Protein AF-A0A2V5ZR62-F1 (afdb_monomer_lite)

pLDDT: mean 76.27, std 20.32, range [38.0, 97.38]

Secondary structure (DSSP, 8-state):
------------------THHHHHHHHHHHHTTS-TTTT-EEEEEEEEE-HHHHHHHHHHHHHH-SS-EEEEEEESS------TT--GGG-

Radius of gyration: 32.67 Å; chains: 1; bounding box: 94×24×81 Å

Structure (mmCIF, N/CA/C/O backbone):
data_AF-A0A2V5ZR62-F1
#
_entry.id   AF-A0A2V5ZR62-F1
#
loop_
_atom_site.group_PDB
_atom_site.id
_atom_site.type_symbol
_atom_site.label_atom_id
_atom_site.label_alt_id
_atom_site.label_comp_id
_atom_site.label_asym_id
_atom_site.label_entity_id
_atom_site.label_seq_id
_atom_site.pdbx_PDB_ins_code
_atom_site.Cartn_x
_atom_site.Cartn_y
_atom_site.Cartn_z
_atom_site.occupancy
_atom_site.B_iso_or_equiv
_atom_site.auth_seq_id
_atom_site.auth_comp_id
_atom_site.auth_asym_id
_atom_site.auth_atom_id
_atom_site.pdbx_PDB_model_num
ATOM 1 N N . MET A 1 1 ? 80.870 8.922 -57.154 1.00 38.00 1 MET A N 1
ATOM 2 C CA . MET A 1 1 ? 80.420 9.039 -55.753 1.00 38.00 1 MET A CA 1
ATOM 3 C C . MET A 1 1 ? 78.941 9.363 -55.772 1.00 38.00 1 MET A C 1
ATOM 5 O O . MET A 1 1 ? 78.574 10.427 -56.249 1.00 38.00 1 MET A O 1
ATOM 9 N N . SER A 1 2 ? 78.134 8.382 -55.373 1.00 43.59 2 SER A N 1
ATOM 10 C CA . SER A 1 2 ? 76.687 8.465 -55.170 1.00 43.59 2 SER A CA 1
ATOM 11 C C . SER A 1 2 ? 76.355 9.287 -53.925 1.00 43.59 2 SER A C 1
ATOM 13 O O . SER A 1 2 ? 77.106 9.225 -52.955 1.00 43.59 2 SER A O 1
ATOM 15 N N . SER A 1 3 ? 75.208 9.964 -53.924 1.00 46.34 3 SER A N 1
ATOM 16 C CA . SER A 1 3 ? 74.419 10.194 -52.706 1.00 46.34 3 SER A CA 1
ATOM 17 C C . SER A 1 3 ? 72.967 10.509 -53.086 1.00 46.34 3 SER A C 1
ATOM 19 O O . SER A 1 3 ? 72.596 11.645 -53.364 1.00 46.34 3 SER A O 1
ATOM 21 N N . GLU A 1 4 ? 72.247 9.410 -53.267 1.00 48.72 4 GLU A N 1
ATOM 22 C CA . GLU A 1 4 ? 70.859 9.091 -52.916 1.00 48.72 4 GLU A CA 1
ATOM 23 C C . GLU A 1 4 ? 69.884 10.222 -52.528 1.00 48.72 4 GLU A C 1
ATOM 25 O O . GLU A 1 4 ? 70.077 10.995 -51.593 1.00 48.72 4 GLU A O 1
ATOM 30 N N . VAL A 1 5 ? 68.782 10.213 -53.284 1.00 53.34 5 VAL A N 1
ATOM 31 C CA . VAL A 1 5 ? 67.448 10.746 -52.992 1.00 53.34 5 VAL A CA 1
ATOM 32 C C . VAL A 1 5 ? 66.881 10.088 -51.738 1.00 53.34 5 VAL A C 1
ATOM 34 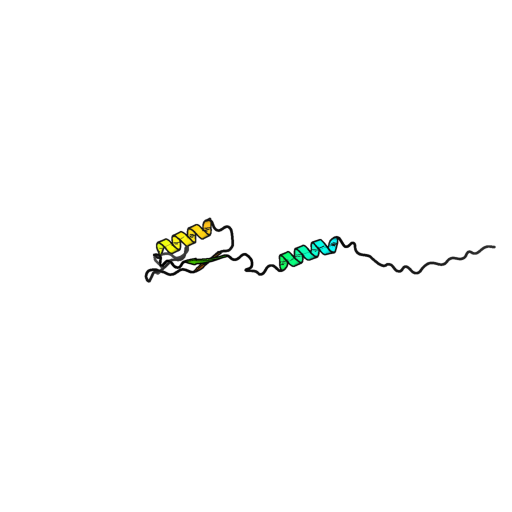O O . VAL A 1 5 ? 66.803 8.869 -51.697 1.00 53.34 5 VAL A O 1
ATOM 37 N N . GLU A 1 6 ? 66.359 10.880 -50.802 1.00 44.56 6 GLU A N 1
ATOM 38 C CA . GLU A 1 6 ? 65.442 10.406 -49.760 1.00 44.56 6 GLU A CA 1
ATOM 39 C C . GLU A 1 6 ? 64.354 11.473 -49.536 1.00 44.56 6 GLU A C 1
ATOM 41 O O . GLU A 1 6 ? 64.619 12.606 -49.133 1.00 44.56 6 GLU A O 1
ATOM 46 N N . THR A 1 7 ? 63.112 11.098 -49.844 1.00 47.97 7 THR A N 1
ATOM 47 C CA . THR A 1 7 ? 61.876 11.791 -49.447 1.00 47.97 7 THR A CA 1
ATOM 48 C C . THR A 1 7 ? 61.200 10.936 -48.381 1.00 47.97 7 THR A C 1
ATOM 50 O O . THR A 1 7 ? 61.214 9.713 -48.504 1.00 47.97 7 THR A O 1
ATOM 53 N N . PRO A 1 8 ? 60.599 11.535 -47.344 1.00 46.53 8 PRO A N 1
ATOM 54 C CA . PRO A 1 8 ? 59.362 10.951 -46.805 1.00 46.53 8 PRO A CA 1
ATOM 55 C C . PRO A 1 8 ? 58.324 12.038 -46.457 1.00 46.53 8 PRO A C 1
ATOM 57 O O . PRO A 1 8 ? 58.592 12.945 -45.676 1.00 46.53 8 PRO A O 1
ATOM 60 N N . LEU A 1 9 ? 57.186 12.080 -47.157 1.00 39.72 9 LEU A N 1
ATOM 61 C CA . LEU A 1 9 ? 55.936 11.347 -46.870 1.00 39.72 9 LEU A CA 1
ATOM 62 C C . LEU A 1 9 ? 55.059 12.056 -45.821 1.00 39.72 9 LEU A C 1
ATOM 64 O O . LEU A 1 9 ? 55.212 11.874 -44.615 1.00 39.72 9 LEU A O 1
ATOM 68 N N . GLU A 1 10 ? 54.087 12.829 -46.321 1.00 48.00 10 GLU A N 1
ATOM 69 C CA . GLU A 1 10 ? 52.893 13.233 -45.577 1.00 48.00 10 GLU A CA 1
ATOM 70 C C . GLU A 1 10 ? 52.152 11.987 -45.076 1.00 48.00 10 GLU A C 1
ATOM 72 O O . GLU A 1 10 ? 51.658 11.178 -45.863 1.00 48.00 10 GLU A O 1
ATOM 77 N N . ILE A 1 11 ? 52.030 11.840 -43.758 1.00 45.34 11 ILE A N 1
ATOM 78 C CA . ILE A 1 11 ? 51.158 10.832 -43.156 1.00 45.34 11 ILE A CA 1
ATOM 79 C C . ILE A 1 11 ? 49.870 11.534 -42.726 1.00 45.34 11 ILE A C 1
ATOM 81 O O . ILE A 1 11 ? 49.736 12.023 -41.605 1.00 45.34 11 ILE A O 1
ATOM 85 N N . SER A 1 12 ? 48.896 11.553 -43.638 1.00 50.31 12 SER A N 1
ATOM 86 C CA . SER A 1 12 ? 47.484 11.741 -43.301 1.00 50.31 12 SER A CA 1
ATOM 87 C C . SER A 1 12 ? 46.994 10.489 -42.570 1.00 50.31 12 SER A C 1
ATOM 89 O O . SER A 1 12 ? 46.504 9.529 -43.166 1.00 50.31 12 SER A O 1
ATOM 91 N N . ALA A 1 13 ? 47.182 10.459 -41.251 1.00 42.41 13 ALA A N 1
ATOM 92 C CA . ALA A 1 13 ? 46.631 9.413 -40.400 1.00 42.41 13 ALA A CA 1
ATOM 93 C C . ALA A 1 13 ? 45.140 9.688 -40.151 1.00 42.41 13 ALA A C 1
ATOM 95 O O . ALA A 1 13 ? 44.740 10.163 -39.088 1.00 42.41 13 ALA A O 1
ATOM 96 N N . SER A 1 14 ? 44.302 9.362 -41.137 1.00 48.75 14 SER A N 1
ATOM 97 C CA . SER A 1 14 ? 42.864 9.193 -40.925 1.00 48.75 14 SER A CA 1
ATOM 98 C C . SER A 1 14 ? 42.646 7.967 -40.034 1.00 48.75 14 SER A C 1
ATOM 100 O O . SER A 1 14 ? 42.552 6.828 -40.497 1.00 48.75 14 SER A O 1
ATOM 102 N N . ARG A 1 15 ? 42.630 8.184 -38.715 1.00 47.56 15 ARG A N 1
ATOM 103 C CA . ARG A 1 15 ? 42.288 7.158 -37.726 1.00 47.56 15 ARG A CA 1
ATOM 104 C C . ARG A 1 15 ? 40.785 6.887 -37.821 1.00 47.56 15 ARG A C 1
ATOM 106 O O . ARG A 1 15 ? 39.988 7.449 -37.079 1.00 47.56 15 ARG A O 1
ATOM 113 N N . THR A 1 16 ? 40.408 6.017 -38.755 1.00 52.38 16 THR A N 1
ATOM 114 C CA . THR A 1 16 ? 39.064 5.437 -38.815 1.00 52.38 16 THR A CA 1
ATOM 115 C C . THR A 1 16 ? 38.895 4.532 -37.599 1.00 52.38 16 THR A C 1
ATOM 117 O O . THR A 1 16 ? 39.437 3.430 -37.541 1.00 52.38 16 THR A O 1
ATOM 120 N N . ILE A 1 17 ? 38.191 5.033 -36.587 1.00 56.03 17 ILE A N 1
ATOM 121 C CA . ILE A 1 17 ? 37.775 4.245 -35.427 1.00 56.03 17 ILE A CA 1
ATOM 122 C C . ILE A 1 17 ? 36.780 3.176 -35.924 1.00 56.03 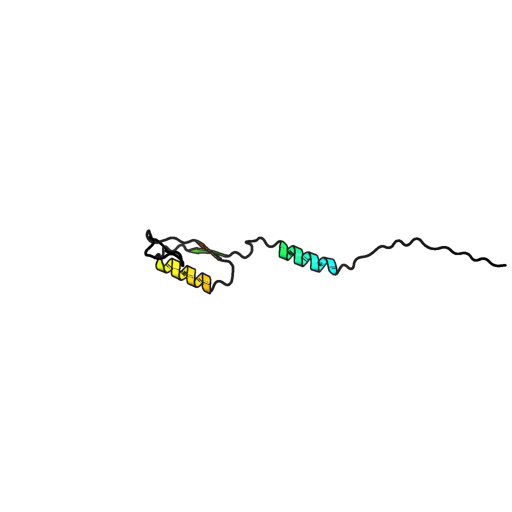17 ILE A C 1
ATOM 124 O O . ILE A 1 17 ? 35.858 3.511 -36.673 1.00 56.03 17 ILE A O 1
ATOM 128 N N . PRO A 1 18 ? 36.936 1.888 -35.560 1.00 47.56 18 PRO A N 1
ATOM 129 C CA . PRO A 1 18 ? 35.980 0.857 -35.937 1.00 47.56 18 PRO A CA 1
ATOM 130 C C . PRO A 1 18 ? 34.611 1.126 -35.299 1.00 47.56 18 PRO A C 1
ATOM 132 O O . PRO A 1 18 ? 34.483 1.172 -34.076 1.00 47.56 18 PRO A O 1
ATOM 135 N N . ARG A 1 19 ? 33.580 1.199 -36.148 1.00 56.00 19 ARG A N 1
ATOM 136 C CA . ARG A 1 19 ? 32.136 1.397 -35.875 1.00 56.00 19 ARG A CA 1
ATOM 137 C C . ARG A 1 19 ? 31.499 0.431 -34.852 1.00 56.00 19 ARG A C 1
ATOM 139 O O . ARG A 1 19 ? 30.306 0.509 -34.588 1.00 56.00 19 ARG A O 1
ATOM 146 N N . PHE A 1 20 ? 32.274 -0.518 -34.330 1.00 51.28 20 PHE A N 1
ATOM 147 C CA . PHE A 1 20 ? 31.855 -1.549 -33.379 1.00 51.28 20 PHE A CA 1
ATOM 148 C C . PHE A 1 20 ? 31.783 -1.026 -31.931 1.00 51.28 20 PHE A C 1
ATOM 150 O O . PHE A 1 20 ? 30.969 -1.502 -31.146 1.00 51.28 20 PHE A O 1
ATOM 157 N N . LEU A 1 21 ? 32.589 -0.017 -31.575 1.00 53.59 21 LEU A N 1
ATOM 158 C CA . LEU A 1 21 ? 32.569 0.592 -30.234 1.00 53.59 21 LEU A CA 1
ATOM 159 C C . LEU A 1 21 ? 31.402 1.572 -30.031 1.00 53.59 21 LEU A C 1
ATOM 161 O O . LEU A 1 21 ? 30.956 1.761 -28.900 1.00 53.59 21 LEU A O 1
ATOM 165 N N . ASP A 1 22 ? 30.869 2.141 -31.113 1.00 53.09 22 ASP A N 1
ATOM 166 C CA . ASP A 1 22 ? 29.768 3.107 -31.046 1.00 53.09 22 ASP A CA 1
ATOM 167 C C . ASP A 1 22 ? 28.467 2.448 -30.572 1.00 53.09 22 ASP A C 1
ATOM 169 O O . ASP A 1 22 ? 27.696 3.047 -29.827 1.00 53.09 22 ASP A O 1
ATOM 173 N N . THR A 1 23 ? 28.229 1.189 -30.950 1.00 54.12 23 THR A N 1
ATOM 174 C CA . THR A 1 23 ? 26.987 0.471 -30.624 1.00 54.12 23 THR A CA 1
ATOM 175 C C . THR A 1 23 ? 26.893 0.148 -29.132 1.00 54.12 23 THR A C 1
ATOM 177 O O . THR A 1 23 ? 25.872 0.419 -28.505 1.00 54.12 23 THR A O 1
ATOM 180 N N . ALA A 1 24 ? 27.988 -0.332 -28.532 1.00 55.03 24 ALA A N 1
ATOM 181 C CA . ALA A 1 24 ? 28.040 -0.677 -27.109 1.00 55.03 24 ALA A CA 1
ATOM 182 C C . ALA A 1 24 ? 27.912 0.552 -26.188 1.00 55.03 24 ALA A C 1
ATOM 184 O O . ALA A 1 24 ? 27.343 0.466 -25.096 1.00 55.03 24 ALA A O 1
ATOM 185 N N . TRP A 1 25 ? 28.421 1.709 -26.625 1.00 54.31 25 TRP A N 1
ATOM 186 C CA . TRP A 1 25 ? 28.268 2.964 -25.889 1.00 54.31 25 TRP A CA 1
ATOM 187 C C . TRP A 1 25 ? 26.830 3.484 -25.969 1.00 54.31 25 TRP A C 1
ATOM 189 O O . TRP A 1 25 ? 26.278 3.933 -24.961 1.00 54.31 25 TRP A O 1
ATOM 199 N N . ASN A 1 26 ? 26.201 3.347 -27.139 1.00 57.25 26 ASN A N 1
ATOM 200 C CA . ASN A 1 26 ? 24.814 3.742 -27.354 1.00 57.25 26 ASN A CA 1
ATOM 201 C C . ASN A 1 26 ? 23.838 2.869 -26.548 1.00 57.25 26 ASN A C 1
ATOM 203 O O . ASN A 1 26 ? 22.880 3.392 -25.989 1.00 57.25 26 ASN A O 1
ATOM 207 N N . ASP A 1 27 ? 24.102 1.569 -26.401 1.00 60.25 27 ASP A N 1
ATOM 208 C CA . ASP A 1 27 ? 23.263 0.677 -25.589 1.00 60.25 27 ASP A CA 1
ATOM 209 C C . ASP A 1 27 ? 23.361 0.982 -24.088 1.00 60.25 27 ASP A C 1
ATOM 211 O O . ASP A 1 27 ? 22.335 1.054 -23.410 1.00 60.25 27 ASP A O 1
ATOM 215 N N . LYS A 1 28 ? 24.561 1.275 -23.559 1.00 58.28 28 LYS A N 1
ATOM 216 C CA . LYS A 1 28 ? 24.703 1.766 -22.174 1.00 58.28 28 LYS A CA 1
ATOM 217 C C . LYS A 1 28 ? 24.021 3.118 -21.964 1.00 58.28 28 LYS A C 1
ATOM 219 O O . LYS A 1 28 ? 23.387 3.315 -20.931 1.00 58.28 28 LYS A O 1
ATOM 224 N N . ALA A 1 29 ? 24.132 4.034 -22.925 1.00 57.94 29 ALA A N 1
ATOM 225 C CA . ALA A 1 29 ? 23.490 5.345 -22.854 1.00 57.94 29 ALA A CA 1
ATOM 226 C C . ALA A 1 29 ? 21.955 5.238 -22.903 1.00 57.94 29 ALA A C 1
ATOM 228 O O . ALA A 1 29 ? 21.277 5.926 -22.143 1.00 57.94 29 ALA A O 1
ATOM 229 N N . ARG A 1 30 ? 21.411 4.327 -23.723 1.00 55.91 30 ARG A N 1
ATOM 230 C CA . ARG A 1 30 ? 19.971 4.022 -23.813 1.00 55.91 30 ARG A CA 1
ATOM 231 C C . ARG A 1 30 ? 19.442 3.300 -22.574 1.00 55.91 30 ARG A C 1
ATOM 233 O O . ARG A 1 30 ? 18.335 3.593 -22.134 1.00 55.91 30 ARG A O 1
ATOM 240 N N . GLN A 1 31 ? 20.239 2.421 -21.963 1.00 57.16 31 GLN A N 1
ATOM 241 C CA . GLN A 1 31 ? 19.929 1.843 -20.651 1.00 57.16 31 GLN A CA 1
ATOM 242 C C . GLN A 1 31 ? 19.937 2.924 -19.551 1.00 57.16 31 GLN A C 1
ATOM 244 O O . GLN A 1 31 ? 19.093 2.892 -18.660 1.00 57.16 31 GLN A O 1
ATOM 249 N N . ALA A 1 32 ? 20.836 3.911 -19.650 1.00 59.50 32 ALA A N 1
ATOM 250 C CA . ALA A 1 32 ? 20.934 5.052 -18.735 1.00 59.50 32 ALA A CA 1
ATOM 251 C C . ALA A 1 32 ? 19.844 6.128 -18.935 1.00 59.50 32 ALA A C 1
ATOM 253 O O . ALA A 1 32 ? 19.729 7.025 -18.105 1.00 59.50 32 ALA A O 1
ATOM 254 N N . THR A 1 33 ? 19.031 6.045 -19.999 1.00 64.44 33 THR A N 1
ATOM 255 C CA . THR A 1 33 ? 17.910 6.971 -20.280 1.00 64.44 33 THR A CA 1
ATOM 256 C C . THR A 1 33 ? 16.531 6.340 -20.107 1.00 64.44 33 THR A C 1
ATOM 258 O O . THR A 1 33 ? 15.533 6.897 -20.569 1.00 64.44 33 THR A O 1
ATOM 261 N N . ARG A 1 34 ? 16.414 5.200 -19.416 1.00 68.12 34 ARG A N 1
ATOM 262 C CA . ARG A 1 34 ? 15.085 4.807 -18.938 1.00 68.12 34 ARG A CA 1
ATOM 263 C C . ARG A 1 34 ? 14.622 5.830 -17.907 1.00 68.12 34 ARG A C 1
ATOM 265 O O . ARG A 1 34 ? 15.335 6.119 -16.950 1.00 68.12 34 ARG A O 1
ATOM 272 N N . SER A 1 35 ? 13.432 6.391 -18.128 1.00 82.75 35 SER A N 1
ATOM 273 C CA . SER A 1 35 ? 12.747 7.185 -17.107 1.00 82.75 35 SER A CA 1
ATOM 274 C C . SER A 1 35 ? 12.714 6.374 -15.813 1.00 82.75 35 SER A C 1
ATOM 276 O O . SER A 1 35 ? 12.393 5.187 -15.853 1.00 82.75 35 SER A O 1
ATOM 278 N N . LEU A 1 36 ? 13.036 7.005 -14.680 1.00 82.38 36 LEU A N 1
ATOM 279 C CA . LEU A 1 36 ? 13.063 6.367 -13.357 1.00 82.38 36 LEU A CA 1
ATOM 280 C C . LEU A 1 36 ? 11.774 5.580 -13.056 1.00 82.38 36 LEU A C 1
ATOM 282 O O . LEU A 1 36 ? 11.805 4.578 -12.350 1.00 82.38 36 LEU A O 1
ATOM 286 N N . PHE A 1 37 ? 10.654 6.023 -13.627 1.00 86.81 37 PHE A N 1
ATOM 287 C CA . PHE A 1 37 ? 9.328 5.444 -13.433 1.00 86.81 37 PHE A CA 1
ATOM 288 C C . PHE A 1 37 ? 8.803 4.687 -14.660 1.00 86.81 37 PHE A C 1
ATOM 290 O O . PHE A 1 37 ? 7.609 4.423 -14.739 1.00 86.81 37 PHE A O 1
ATOM 297 N N . ALA A 1 38 ? 9.659 4.347 -15.630 1.00 88.12 38 ALA A N 1
ATOM 298 C CA . ALA A 1 38 ? 9.239 3.647 -16.848 1.00 88.12 38 ALA A CA 1
ATOM 299 C C . ALA A 1 38 ? 8.585 2.286 -16.556 1.00 88.12 38 ALA A C 1
ATOM 301 O O . ALA A 1 38 ? 7.637 1.912 -17.237 1.00 88.12 38 ALA A O 1
ATOM 302 N N . ASP A 1 39 ? 9.072 1.589 -15.527 1.00 89.94 39 ASP A N 1
ATOM 303 C CA . ASP A 1 39 ? 8.619 0.249 -15.140 1.00 89.94 39 ASP A CA 1
ATOM 304 C C . ASP A 1 39 ? 7.724 0.278 -13.876 1.00 89.94 39 ASP A C 1
ATOM 306 O O . ASP A 1 39 ? 7.455 -0.757 -13.265 1.00 89.94 39 ASP A O 1
ATOM 310 N N . LEU A 1 40 ? 7.275 1.469 -13.455 1.00 93.56 40 LEU A N 1
ATOM 311 C CA . LEU A 1 40 ? 6.438 1.643 -12.269 1.00 93.56 40 LEU A CA 1
ATOM 312 C C . LEU A 1 40 ? 4.983 1.264 -12.571 1.00 93.56 40 LEU A C 1
ATOM 314 O O . LEU A 1 40 ? 4.303 1.924 -13.356 1.00 93.56 40 LEU A O 1
ATOM 318 N N . THR A 1 41 ? 4.481 0.244 -11.882 1.00 95.12 41 THR A N 1
ATOM 319 C CA . THR A 1 41 ? 3.074 -0.156 -11.951 1.00 95.12 41 THR A CA 1
ATOM 320 C C . THR A 1 41 ? 2.242 0.646 -10.959 1.00 95.12 41 THR A C 1
ATOM 322 O O . THR A 1 41 ? 2.579 0.736 -9.779 1.00 95.12 41 THR A O 1
ATOM 325 N N . ILE A 1 42 ? 1.129 1.208 -11.432 1.00 95.50 42 ILE A N 1
ATOM 326 C CA . ILE A 1 42 ? 0.169 1.935 -10.600 1.00 95.50 42 ILE A CA 1
ATOM 327 C C . ILE A 1 42 ? -1.114 1.113 -10.500 1.00 95.50 42 ILE A C 1
ATOM 329 O O . ILE A 1 42 ? -1.751 0.821 -11.511 1.00 95.50 42 ILE A O 1
ATOM 333 N N . TYR A 1 43 ? -1.501 0.765 -9.276 1.00 94.50 43 TYR A N 1
ATOM 334 C CA . TYR A 1 43 ? -2.733 0.047 -8.978 1.00 94.50 43 TYR A CA 1
ATOM 335 C C . TYR A 1 43 ? -3.693 0.932 -8.175 1.00 94.50 43 TYR A C 1
ATOM 337 O O . TYR A 1 43 ? -3.347 1.450 -7.111 1.00 94.50 43 TYR A O 1
ATOM 345 N N . HIS A 1 44 ? -4.912 1.092 -8.683 1.00 95.94 44 HIS A N 1
ATOM 346 C CA . HIS A 1 44 ? -5.989 1.805 -8.005 1.00 95.94 44 HIS A CA 1
ATOM 347 C C . HIS A 1 44 ? -6.968 0.793 -7.410 1.00 95.94 44 HIS A C 1
ATOM 349 O O . HIS A 1 44 ? -7.651 0.076 -8.139 1.00 95.94 44 HIS A O 1
ATOM 355 N N . ASP A 1 45 ? -7.025 0.731 -6.082 1.00 94.62 45 ASP A N 1
ATOM 356 C CA . ASP A 1 45 ? -8.001 -0.077 -5.362 1.00 94.62 45 ASP A CA 1
ATOM 357 C C . ASP A 1 45 ? -9.236 0.770 -5.043 1.00 94.62 45 ASP A C 1
ATOM 359 O O . ASP A 1 45 ? -9.246 1.597 -4.126 1.00 94.62 45 ASP A O 1
ATOM 363 N N . GLU A 1 46 ? -10.288 0.555 -5.826 1.00 93.50 46 GLU A N 1
ATOM 364 C CA . GLU A 1 46 ? -11.578 1.231 -5.660 1.00 93.50 46 GLU A CA 1
ATOM 365 C C . GLU A 1 46 ? -12.342 0.745 -4.411 1.00 93.50 46 GLU A C 1
ATOM 367 O O . GLU A 1 46 ? -13.293 1.388 -3.947 1.00 93.50 46 GLU A O 1
ATOM 372 N N . GLY A 1 47 ? -11.931 -0.390 -3.835 1.00 92.56 47 GLY A N 1
ATOM 373 C CA . GLY A 1 47 ? -12.527 -0.978 -2.647 1.00 92.56 47 GLY A CA 1
ATOM 374 C C . GLY A 1 47 ? -12.193 -0.202 -1.373 1.00 92.56 47 GLY A C 1
ATOM 375 O O . GLY A 1 47 ? -11.057 0.189 -1.109 1.00 92.56 47 GLY A O 1
ATOM 376 N N . ARG A 1 48 ? -13.202 -0.012 -0.516 1.00 95.44 48 ARG A N 1
ATOM 377 C CA . ARG A 1 48 ? -12.989 0.476 0.853 1.00 95.44 48 ARG A CA 1
ATOM 378 C C . ARG A 1 48 ? -12.812 -0.709 1.790 1.00 95.44 48 ARG A C 1
ATOM 380 O O . ARG A 1 48 ? -13.796 -1.274 2.274 1.00 95.44 48 ARG A O 1
ATOM 387 N N . HIS A 1 49 ? -11.565 -1.052 2.077 1.00 96.75 49 HIS A N 1
ATOM 388 C CA . HIS A 1 49 ? -11.236 -2.187 2.936 1.00 96.75 49 HIS A CA 1
ATOM 389 C C . HIS A 1 49 ? -11.039 -1.775 4.392 1.00 96.75 49 HIS A C 1
ATOM 391 O O . HIS A 1 49 ? -10.827 -0.602 4.719 1.00 96.75 49 HIS A O 1
ATOM 397 N N . SER A 1 50 ? -11.141 -2.745 5.299 1.00 96.88 50 SER A N 1
ATOM 398 C CA . SER A 1 50 ? -10.734 -2.522 6.685 1.00 96.88 50 SER A CA 1
ATOM 399 C C . SER A 1 50 ? -9.223 -2.280 6.770 1.00 96.88 50 SER A C 1
ATOM 401 O O . SER A 1 50 ? -8.465 -2.685 5.891 1.00 96.88 50 SER A O 1
ATOM 403 N N . ALA A 1 51 ? -8.796 -1.665 7.874 1.00 95.50 51 ALA A N 1
ATOM 404 C CA . ALA A 1 51 ? -7.393 -1.481 8.236 1.00 95.50 51 ALA A CA 1
ATOM 405 C C . ALA A 1 51 ? -6.543 -2.740 8.013 1.00 95.50 51 ALA A C 1
ATOM 407 O O . ALA A 1 51 ? -5.560 -2.723 7.281 1.00 95.50 51 ALA A O 1
ATOM 408 N N . ALA A 1 52 ? -6.981 -3.849 8.615 1.00 95.06 52 ALA A N 1
ATOM 409 C CA . ALA A 1 52 ? -6.266 -5.117 8.586 1.00 95.06 52 ALA A CA 1
ATOM 410 C C . ALA A 1 52 ? -6.141 -5.692 7.169 1.00 95.06 52 ALA A C 1
ATOM 412 O O . ALA A 1 52 ? -5.097 -6.227 6.824 1.00 95.06 52 ALA A O 1
ATOM 413 N N . ILE A 1 53 ? -7.178 -5.554 6.335 1.00 96.75 53 ILE A N 1
ATOM 414 C CA . ILE A 1 53 ? -7.130 -6.034 4.949 1.00 96.75 53 ILE A CA 1
ATOM 415 C C . ILE A 1 53 ? -6.170 -5.192 4.110 1.00 96.75 53 ILE A C 1
ATOM 417 O O . ILE A 1 53 ? -5.408 -5.757 3.335 1.00 96.75 53 ILE A O 1
ATOM 421 N N . ASN A 1 54 ? -6.157 -3.867 4.282 1.00 96.00 54 ASN A N 1
ATOM 422 C CA . ASN A 1 54 ? -5.193 -3.025 3.573 1.00 96.00 54 ASN A CA 1
ATOM 423 C C . ASN A 1 54 ? -3.752 -3.404 3.923 1.00 96.00 54 ASN A C 1
ATOM 425 O O . ASN A 1 54 ? -2.969 -3.615 3.004 1.00 96.00 54 ASN A O 1
ATOM 429 N N . MET A 1 55 ? -3.459 -3.606 5.213 1.00 95.25 55 MET A N 1
ATOM 430 C CA . MET A 1 55 ? -2.147 -4.083 5.661 1.00 95.25 55 MET A CA 1
ATOM 431 C C . MET A 1 55 ? -1.804 -5.468 5.099 1.00 95.25 55 MET A C 1
ATOM 433 O O . MET A 1 55 ? -0.688 -5.675 4.646 1.00 95.25 55 MET A O 1
ATOM 437 N N . ALA A 1 56 ? -2.756 -6.407 5.084 1.00 95.94 56 ALA A N 1
ATOM 438 C CA . ALA A 1 56 ? -2.522 -7.750 4.552 1.00 95.94 56 ALA A CA 1
ATOM 439 C C . ALA A 1 56 ? -2.233 -7.747 3.042 1.00 95.94 56 ALA A C 1
ATOM 441 O O . ALA A 1 56 ? -1.392 -8.510 2.575 1.00 95.94 56 ALA A O 1
ATOM 442 N N . ILE A 1 57 ? -2.914 -6.890 2.274 1.00 95.69 57 ILE A N 1
ATOM 443 C CA . ILE A 1 57 ? -2.643 -6.734 0.840 1.00 95.69 57 ILE A CA 1
ATOM 444 C C . ILE A 1 57 ? -1.276 -6.077 0.625 1.00 95.69 57 ILE A C 1
ATOM 446 O O . ILE A 1 57 ? -0.539 -6.514 -0.253 1.00 95.69 57 ILE A O 1
ATOM 450 N N . ASP A 1 58 ? -0.935 -5.054 1.412 1.00 94.25 58 ASP A N 1
ATOM 451 C CA . ASP A 1 58 ? 0.363 -4.382 1.311 1.00 94.25 58 ASP A CA 1
ATOM 452 C C . ASP A 1 58 ? 1.516 -5.350 1.645 1.00 94.25 58 ASP A C 1
ATOM 454 O O . ASP A 1 58 ? 2.512 -5.363 0.926 1.00 94.25 58 ASP A O 1
ATOM 458 N N . GLU A 1 59 ? 1.352 -6.228 2.642 1.00 95.62 59 GLU A N 1
ATOM 459 C CA . GLU A 1 59 ? 2.322 -7.289 2.962 1.00 95.62 59 GLU A CA 1
ATOM 460 C C . GLU A 1 59 ? 2.442 -8.311 1.823 1.00 95.62 59 GLU A C 1
ATOM 462 O O . GLU A 1 59 ? 3.539 -8.616 1.362 1.00 95.62 59 GLU A O 1
ATOM 467 N N . ALA A 1 60 ? 1.313 -8.786 1.288 1.00 96.31 60 ALA A N 1
ATOM 468 C CA . ALA A 1 60 ? 1.326 -9.709 0.157 1.00 96.31 60 ALA A CA 1
ATOM 469 C C . ALA A 1 60 ? 2.006 -9.091 -1.076 1.00 96.31 60 ALA A C 1
ATOM 471 O O . ALA A 1 60 ? 2.748 -9.774 -1.780 1.00 96.31 60 ALA A O 1
ATOM 472 N N . LEU A 1 61 ? 1.787 -7.800 -1.345 1.00 95.62 61 LEU A N 1
ATOM 473 C CA . LEU A 1 61 ? 2.474 -7.080 -2.419 1.00 95.62 61 LEU A CA 1
ATOM 474 C C . LEU A 1 61 ? 3.968 -6.921 -2.132 1.00 95.62 61 LEU A C 1
ATOM 476 O O . LEU A 1 61 ? 4.764 -7.094 -3.050 1.00 95.62 61 LEU A O 1
ATOM 480 N N . LEU A 1 62 ? 4.359 -6.638 -0.889 1.00 94.00 62 LEU A N 1
ATOM 481 C CA . LEU A 1 62 ? 5.765 -6.562 -0.497 1.00 94.00 62 LEU A CA 1
ATOM 482 C C . LEU A 1 62 ? 6.496 -7.890 -0.749 1.00 94.00 62 LEU A C 1
ATOM 484 O O . LEU A 1 62 ? 7.627 -7.879 -1.231 1.00 94.00 62 LEU A O 1
ATOM 488 N N . GLU A 1 63 ? 5.844 -9.019 -0.472 1.00 96.31 63 GLU A N 1
ATOM 489 C CA . GLU A 1 63 ? 6.423 -10.352 -0.664 1.00 96.31 63 GLU A CA 1
ATOM 490 C C . GLU A 1 63 ? 6.415 -10.824 -2.126 1.00 96.31 63 GLU A C 1
ATOM 492 O O . GLU A 1 63 ? 7.306 -11.570 -2.538 1.00 96.31 63 GLU A O 1
ATOM 497 N N . THR A 1 64 ? 5.407 -10.434 -2.915 1.00 96.69 64 THR A N 1
ATOM 498 C CA . THR A 1 64 ? 5.136 -11.069 -4.220 1.00 96.69 64 THR A CA 1
ATOM 499 C C . THR A 1 64 ? 5.312 -10.161 -5.434 1.00 96.69 64 THR A C 1
ATOM 501 O O . THR A 1 64 ? 5.371 -10.668 -6.558 1.00 96.69 64 THR A O 1
ATOM 504 N N . ALA A 1 65 ? 5.399 -8.838 -5.264 1.00 95.56 65 ALA A N 1
ATOM 505 C CA . ALA A 1 65 ? 5.509 -7.924 -6.395 1.00 95.56 65 ALA A CA 1
ATOM 506 C C . ALA A 1 65 ? 6.838 -8.118 -7.141 1.00 95.56 65 ALA A C 1
ATOM 508 O O . ALA A 1 65 ? 7.926 -7.944 -6.601 1.00 95.56 65 ALA A O 1
ATOM 509 N N . VAL A 1 66 ? 6.735 -8.433 -8.433 1.00 95.62 66 VAL A N 1
ATOM 510 C CA . VAL A 1 66 ? 7.889 -8.639 -9.326 1.00 95.62 66 VAL A CA 1
ATOM 511 C C . VAL A 1 66 ? 8.363 -7.354 -10.012 1.00 95.62 66 VAL A C 1
ATOM 513 O O . VAL A 1 66 ? 9.413 -7.341 -10.651 1.00 95.62 66 VAL A O 1
ATOM 516 N N . VAL A 1 67 ? 7.590 -6.272 -9.893 1.00 93.62 67 VAL A N 1
ATOM 517 C CA . VAL A 1 67 ? 7.877 -4.949 -10.464 1.00 93.62 67 VAL A CA 1
ATOM 518 C C . VAL A 1 67 ? 7.621 -3.857 -9.423 1.00 93.62 67 VAL A C 1
ATOM 520 O O . VAL A 1 67 ? 6.761 -4.040 -8.553 1.00 93.62 67 VAL A O 1
ATOM 523 N N . PRO A 1 68 ? 8.315 -2.704 -9.505 1.00 93.69 68 PRO A N 1
ATOM 524 C CA . PRO A 1 68 ? 8.023 -1.559 -8.651 1.00 93.69 68 PRO A CA 1
ATOM 525 C C . PRO A 1 68 ? 6.541 -1.200 -8.745 1.00 93.69 68 PRO A C 1
ATOM 527 O O . PRO A 1 68 ? 6.024 -0.971 -9.838 1.00 93.69 68 PRO A O 1
ATOM 530 N N . THR A 1 69 ? 5.855 -1.179 -7.607 1.00 95.44 69 THR A N 1
ATOM 531 C CA . THR A 1 69 ? 4.399 -1.022 -7.557 1.00 95.44 69 THR A CA 1
ATOM 532 C C . THR A 1 69 ? 4.021 0.075 -6.574 1.00 95.44 69 THR A C 1
ATOM 534 O O . THR A 1 69 ? 4.519 0.115 -5.452 1.00 95.44 69 THR A O 1
ATOM 537 N N . ILE A 1 70 ? 3.114 0.955 -6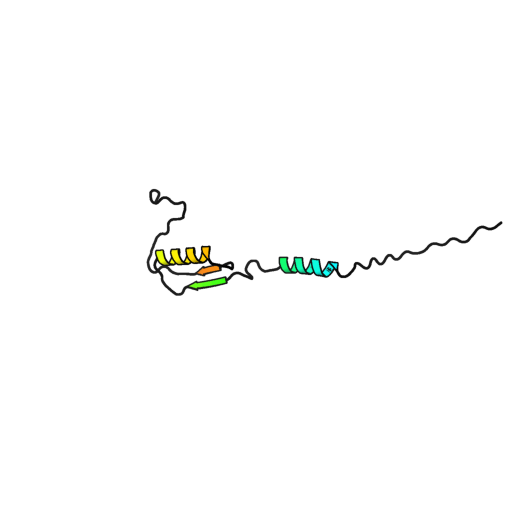.992 1.00 95.69 70 ILE A N 1
ATOM 538 C CA . ILE A 1 70 ? 2.418 1.902 -6.122 1.00 95.69 70 ILE A CA 1
ATOM 539 C C . ILE A 1 70 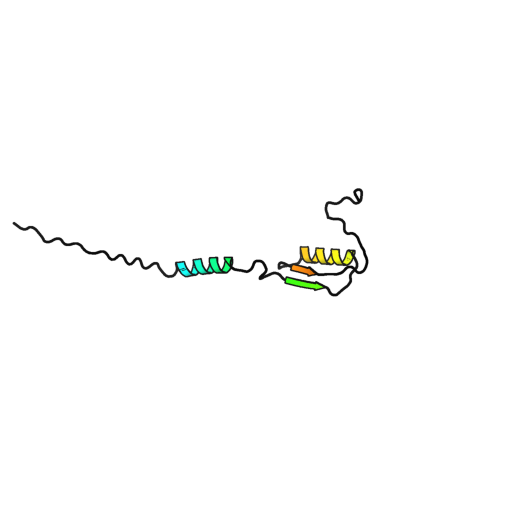? 0.938 1.547 -6.124 1.00 95.69 70 ILE A C 1
ATOM 541 O O . ILE A 1 70 ? 0.316 1.425 -7.180 1.00 95.69 70 ILE A O 1
ATOM 545 N N . ARG A 1 71 ? 0.371 1.420 -4.925 1.00 96.38 71 ARG A N 1
ATOM 546 C CA . ARG A 1 71 ? -1.052 1.173 -4.715 1.00 96.38 71 ARG A CA 1
ATOM 547 C C . ARG A 1 71 ? -1.708 2.380 -4.058 1.00 96.38 71 ARG A C 1
ATOM 549 O O . ARG A 1 71 ? -1.239 2.871 -3.035 1.00 96.38 71 ARG A O 1
ATOM 556 N N . PHE A 1 72 ? -2.830 2.813 -4.617 1.00 97.06 72 PHE A N 1
ATOM 557 C CA . PHE A 1 72 ? -3.716 3.801 -4.011 1.00 97.06 72 PHE A CA 1
ATOM 558 C C . PHE A 1 72 ? -4.952 3.092 -3.465 1.00 97.06 72 PHE A C 1
ATOM 560 O O . PHE A 1 72 ? -5.597 2.347 -4.198 1.00 97.06 72 PHE A O 1
ATOM 567 N N . TYR A 1 73 ? -5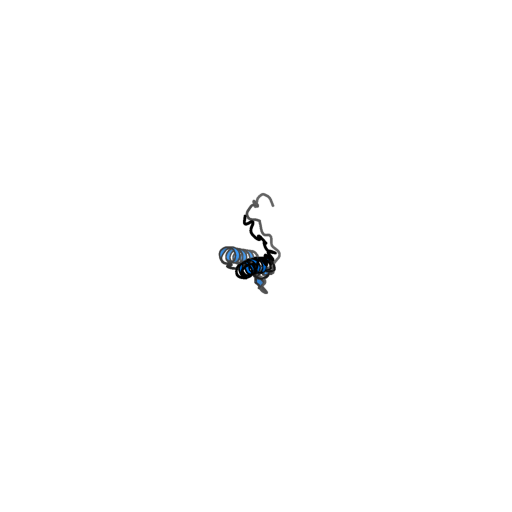.294 3.322 -2.197 1.00 96.06 73 TYR A N 1
ATOM 568 C CA . TYR A 1 73 ? -6.455 2.698 -1.560 1.00 96.06 73 TYR A CA 1
ATOM 569 C C . TYR A 1 73 ? -7.116 3.615 -0.531 1.00 96.06 73 TYR A C 1
ATOM 571 O O . TYR A 1 73 ? -6.587 4.661 -0.146 1.00 96.06 73 TYR A O 1
ATOM 579 N N . ARG A 1 74 ? -8.303 3.207 -0.068 1.00 95.44 74 ARG A N 1
ATOM 580 C CA . ARG A 1 74 ? -9.078 3.921 0.950 1.00 95.44 74 ARG A CA 1
ATOM 581 C C . ARG A 1 74 ? -9.401 3.020 2.133 1.00 95.44 74 ARG A C 1
ATOM 583 O O . ARG A 1 74 ? -9.633 1.821 1.995 1.00 95.44 74 ARG A O 1
ATOM 590 N N . TRP A 1 75 ? -9.489 3.635 3.304 1.00 95.75 75 TRP A N 1
ATOM 591 C CA . TRP A 1 75 ? -9.937 2.965 4.518 1.00 95.75 75 TRP A CA 1
ATOM 592 C C . TRP A 1 75 ? -11.465 3.003 4.604 1.00 95.75 75 TRP A C 1
ATOM 594 O O . TRP A 1 75 ? -12.099 4.011 4.279 1.00 95.75 75 TRP A O 1
ATOM 604 N N . ARG A 1 76 ? -12.070 1.901 5.057 1.00 97.38 76 ARG A N 1
ATOM 605 C CA . ARG A 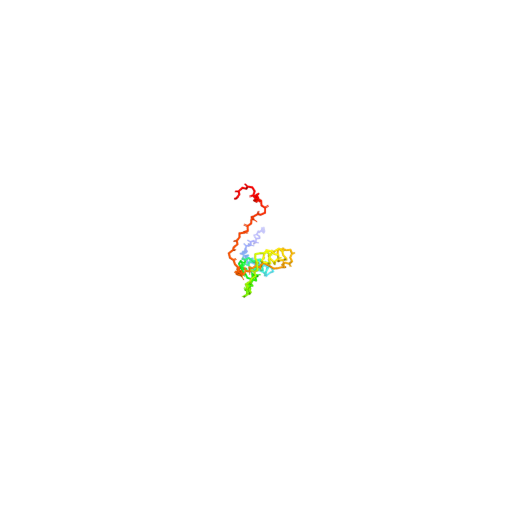1 76 ? -13.520 1.792 5.288 1.00 97.38 76 ARG A CA 1
ATOM 606 C C . ARG A 1 76 ? -14.002 2.653 6.455 1.00 97.38 76 ARG A C 1
ATOM 608 O O . ARG A 1 76 ? -15.133 3.125 6.433 1.00 97.38 76 ARG A O 1
ATOM 615 N N . SER A 1 77 ? -13.156 2.846 7.457 1.00 96.19 77 SER A N 1
ATOM 616 C CA . SER A 1 77 ? -13.404 3.653 8.654 1.00 96.19 77 SER A CA 1
ATOM 617 C C . SER A 1 77 ? -12.090 4.290 9.119 1.00 96.19 77 SER A C 1
ATOM 619 O O . SER A 1 77 ? -11.031 3.771 8.754 1.00 96.19 77 SER A O 1
ATOM 621 N N . PRO A 1 78 ? -12.124 5.370 9.925 1.00 95.75 78 PRO A N 1
ATOM 622 C CA . PRO A 1 78 ? -10.923 5.901 10.566 1.00 95.75 78 PRO A CA 1
ATOM 623 C C . PRO A 1 78 ? -10.190 4.801 11.331 1.00 95.75 78 PRO A C 1
ATOM 625 O O . PRO A 1 78 ? -10.834 3.961 11.964 1.00 95.75 78 PRO A O 1
ATOM 628 N N . ALA A 1 79 ? -8.864 4.789 11.257 1.00 92.62 79 ALA A N 1
ATOM 629 C CA . ALA A 1 79 ? -8.049 3.803 11.945 1.00 92.62 79 ALA A CA 1
ATOM 630 C C . ALA A 1 79 ? -6.586 4.248 12.030 1.00 92.62 79 ALA A C 1
ATOM 632 O O . ALA A 1 79 ? -6.171 5.208 11.382 1.00 92.62 79 ALA A O 1
ATOM 633 N N . LEU A 1 80 ? -5.839 3.532 12.867 1.00 88.69 80 LEU A N 1
ATOM 634 C CA . LEU A 1 80 ? -4.451 3.792 13.212 1.00 88.69 80 LEU A CA 1
ATOM 635 C C . LEU A 1 80 ? -3.615 2.558 12.867 1.00 88.69 80 LEU A C 1
ATOM 637 O O . LEU A 1 80 ? -3.987 1.439 13.222 1.00 88.69 80 LEU A O 1
ATOM 641 N N . SER A 1 81 ? -2.493 2.767 12.186 1.00 84.81 81 SER A N 1
ATOM 642 C CA . SER A 1 81 ? -1.476 1.745 11.942 1.00 84.81 81 SER A CA 1
ATOM 643 C C . SER A 1 81 ? -0.240 2.050 12.773 1.00 84.81 81 SER A C 1
ATOM 645 O O . SER A 1 81 ? 0.254 3.178 12.759 1.00 84.81 81 SER A O 1
ATOM 647 N N . PHE A 1 82 ? 0.289 1.037 13.445 1.00 85.44 82 PHE A N 1
ATOM 648 C CA . PHE A 1 82 ? 1.570 1.136 14.129 1.00 85.44 82 PHE A CA 1
ATOM 649 C C . PHE A 1 82 ? 2.677 0.689 13.180 1.00 85.44 82 PHE A C 1
ATOM 651 O O . PHE A 1 82 ? 2.546 -0.330 12.503 1.00 85.44 82 PHE A O 1
ATOM 658 N N . GLY A 1 83 ? 3.755 1.470 13.109 1.00 82.06 83 GLY A N 1
ATOM 659 C CA . GLY A 1 83 ? 4.939 1.070 12.356 1.00 82.06 83 GLY A CA 1
ATOM 660 C C . GLY A 1 83 ? 5.597 -0.160 12.981 1.00 82.06 83 GLY A C 1
ATOM 661 O O . GLY A 1 83 ? 5.472 -0.389 14.182 1.00 82.06 83 GLY A O 1
ATOM 662 N N . TYR A 1 84 ? 6.352 -0.911 12.179 1.00 77.94 84 TYR A N 1
ATOM 663 C CA . TYR A 1 84 ? 7.003 -2.161 12.596 1.00 77.94 84 TYR A CA 1
ATOM 664 C C . TYR A 1 84 ? 7.873 -2.024 13.862 1.00 77.94 84 TYR A C 1
ATOM 666 O O . TYR A 1 84 ? 7.981 -2.952 14.657 1.00 77.94 84 TYR A O 1
ATOM 674 N N . PHE A 1 85 ? 8.465 -0.847 14.080 1.00 81.56 85 PHE A N 1
ATOM 675 C CA . PHE A 1 85 ? 9.335 -0.565 15.227 1.00 81.56 85 PHE A CA 1
ATOM 676 C C . PHE A 1 85 ? 8.650 0.216 16.363 1.00 81.56 85 PHE A C 1
ATOM 678 O O . PHE A 1 85 ? 9.311 0.576 17.335 1.00 81.56 85 PHE A O 1
ATOM 685 N N . GLY A 1 86 ? 7.349 0.507 16.256 1.00 70.88 86 GLY A N 1
ATOM 686 C CA . GLY A 1 86 ? 6.595 1.202 17.300 1.00 70.88 86 GLY A CA 1
ATOM 687 C C . GLY A 1 86 ? 6.098 0.223 18.359 1.00 70.88 86 GLY A C 1
ATOM 688 O O . GLY A 1 86 ? 5.416 -0.748 18.033 1.00 70.88 86 GLY A O 1
ATOM 689 N N . LYS A 1 87 ? 6.403 0.467 19.637 1.00 75.19 87 LYS A N 1
ATOM 690 C CA . LYS A 1 87 ? 5.765 -0.284 20.723 1.00 75.19 87 LYS A CA 1
ATOM 691 C C . LYS A 1 87 ? 4.390 0.309 20.992 1.00 75.19 87 LYS A C 1
ATOM 693 O O . LYS A 1 87 ? 4.243 1.522 21.070 1.00 75.19 87 LYS A O 1
ATOM 698 N N . PHE A 1 88 ? 3.397 -0.551 21.209 1.00 69.06 88 PHE A N 1
ATOM 699 C CA . PHE A 1 88 ? 2.053 -0.102 21.585 1.00 69.06 88 PHE A CA 1
ATOM 700 C C . PHE A 1 88 ? 2.046 0.710 22.890 1.00 69.06 88 PHE A C 1
ATOM 702 O O . PHE A 1 88 ? 1.230 1.603 23.047 1.00 69.06 88 PHE A O 1
ATOM 709 N N . SER A 1 89 ? 2.978 0.430 23.807 1.00 78.69 89 SER A N 1
ATOM 710 C CA . SER A 1 89 ? 3.139 1.179 25.059 1.00 78.69 89 SER A CA 1
ATOM 711 C C . SER A 1 89 ? 3.474 2.660 24.880 1.00 78.69 89 SER A C 1
ATOM 713 O O . SER A 1 89 ? 3.378 3.408 25.848 1.00 78.69 89 SER A O 1
ATOM 715 N N . ASP A 1 90 ? 3.912 3.062 23.687 1.00 71.44 90 ASP A N 1
ATOM 716 C CA . ASP A 1 90 ? 4.472 4.386 23.430 1.00 71.44 90 ASP A CA 1
ATOM 717 C C . ASP A 1 90 ? 3.449 5.330 22.757 1.00 71.44 90 ASP A C 1
ATOM 719 O O . ASP A 1 90 ? 3.828 6.419 22.320 1.00 71.44 90 ASP A O 1
ATOM 723 N N . VAL A 1 91 ? 2.172 4.921 22.646 1.00 65.38 91 VAL A N 1
ATOM 724 C CA . VAL A 1 91 ? 1.101 5.626 21.907 1.00 65.38 91 VAL A CA 1
ATOM 725 C C . VAL A 1 91 ? -0.151 5.830 22.752 1.00 65.38 91 VAL A C 1
ATOM 727 O O . VAL A 1 91 ? -0.503 4.913 23.527 1.00 65.38 91 VAL A O 1
#

Sequence (91 aa):
MSSEVETPLEISASRTIPRFLDTAWNDKARQATRSLFADLTIYHDEGRHSAAINMAIDEALLETAVVPTIRFYRWRSPALSFGYFGKFSDV

Foldseek 3Di:
DDDDDDDDDDDPPPPPDPPPVVVVVVVVVVVVPDDPCNQEAEAEDPDAEAPVVVVVVVVVCVVDPPTHYDYDYHHPDDDDDDDPPDDPVVD